Protein AF-A0A7U3V1Q3-F1 (afdb_monomer)

pLDDT: mean 86.94, std 12.96, range [47.88, 97.06]

Structure (mmCIF, N/CA/C/O backbone):
data_AF-A0A7U3V1Q3-F1
#
_entry.id   AF-A0A7U3V1Q3-F1
#
loop_
_atom_site.group_PDB
_atom_site.id
_atom_site.type_symbol
_atom_site.label_atom_id
_atom_site.label_alt_id
_atom_site.label_comp_id
_atom_site.label_asym_id
_atom_site.label_entity_id
_atom_site.label_seq_id
_atom_site.pdbx_PDB_ins_code
_atom_site.Cartn_x
_atom_site.Cartn_y
_atom_site.Cartn_z
_atom_site.occupancy
_atom_site.B_iso_or_equiv
_atom_site.auth_seq_id
_atom_site.auth_comp_id
_atom_site.auth_asym_id
_atom_site.auth_atom_id
_atom_site.pdbx_PDB_model_num
ATOM 1 N N . MET A 1 1 ? 9.186 -25.322 -2.502 1.00 47.88 1 MET A N 1
ATOM 2 C CA . MET A 1 1 ? 8.029 -25.017 -3.36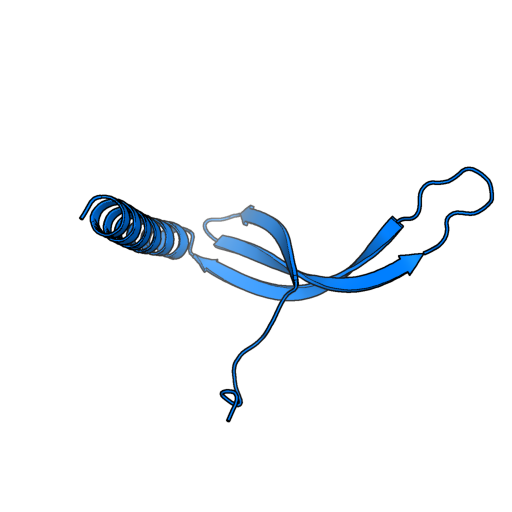8 1.00 47.88 1 MET A CA 1
ATOM 3 C C . MET A 1 1 ? 7.618 -23.592 -3.027 1.00 47.88 1 MET A C 1
ATOM 5 O O . MET A 1 1 ? 7.312 -23.358 -1.866 1.00 47.88 1 MET A O 1
ATOM 9 N N . LYS A 1 2 ? 7.761 -22.622 -3.942 1.00 52.50 2 LYS A N 1
ATOM 10 C CA . LYS A 1 2 ? 7.228 -21.268 -3.701 1.00 52.50 2 LYS A CA 1
ATOM 11 C C . LYS A 1 2 ? 5.696 -21.371 -3.717 1.00 52.50 2 LYS A C 1
ATOM 13 O O . LYS A 1 2 ? 5.201 -22.113 -4.567 1.00 52.50 2 LYS A O 1
ATOM 18 N N . PRO A 1 3 ? 4.954 -20.720 -2.810 1.00 55.84 3 PRO A N 1
ATOM 19 C CA . PRO A 1 3 ? 3.498 -20.754 -2.854 1.00 55.84 3 PRO A CA 1
ATOM 20 C C . PRO A 1 3 ? 3.023 -20.209 -4.202 1.00 55.84 3 PRO A C 1
ATOM 22 O O . PRO A 1 3 ? 3.437 -19.127 -4.611 1.00 55.84 3 PRO A O 1
ATOM 25 N N . GLU A 1 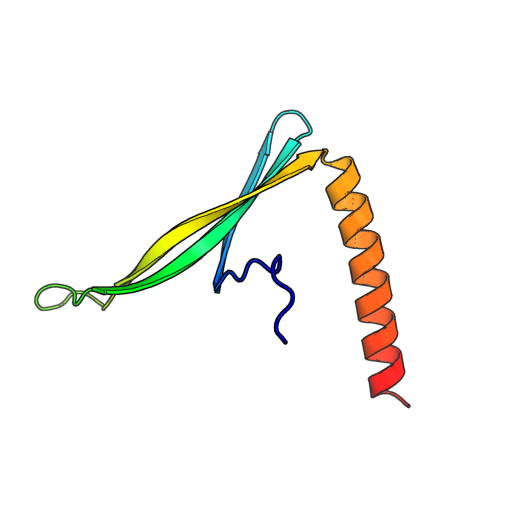4 ? 2.166 -20.953 -4.899 1.00 64.19 4 GLU A N 1
ATOM 26 C CA . GLU A 1 4 ? 1.727 -20.639 -6.272 1.00 64.19 4 GLU A CA 1
ATOM 27 C C . GLU A 1 4 ? 0.942 -19.313 -6.390 1.00 64.19 4 GLU A C 1
ATOM 29 O O . GLU A 1 4 ? 0.633 -18.873 -7.493 1.00 64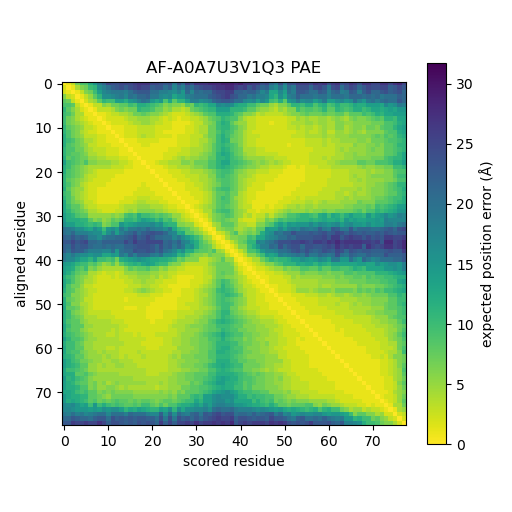.19 4 GLU A O 1
ATOM 34 N N . HIS A 1 5 ? 0.665 -18.638 -5.268 1.00 69.38 5 HIS A N 1
ATOM 35 C CA . HIS A 1 5 ? -0.127 -17.406 -5.191 1.00 69.38 5 HIS A CA 1
ATOM 36 C C . HIS A 1 5 ? 0.591 -16.224 -4.520 1.00 69.38 5 HIS A C 1
ATOM 38 O O . HIS A 1 5 ? -0.056 -15.236 -4.173 1.00 69.38 5 HIS A O 1
ATOM 44 N N . GLU A 1 6 ? 1.907 -16.289 -4.311 1.00 76.62 6 GLU A N 1
ATOM 45 C CA . GLU A 1 6 ? 2.648 -15.131 -3.803 1.00 76.62 6 GLU A CA 1
ATOM 46 C C . GLU A 1 6 ? 3.002 -14.160 -4.931 1.00 76.62 6 GLU A C 1
ATOM 48 O O . GLU A 1 6 ? 3.729 -14.492 -5.870 1.00 76.62 6 GLU A O 1
ATOM 53 N N . ILE A 1 7 ? 2.492 -12.932 -4.823 1.00 81.75 7 ILE A N 1
ATOM 54 C CA . ILE A 1 7 ? 2.809 -11.847 -5.748 1.00 81.75 7 ILE A CA 1
ATOM 55 C C . ILE A 1 7 ? 3.955 -11.024 -5.162 1.00 81.75 7 ILE A C 1
ATOM 57 O O . ILE A 1 7 ? 3.820 -10.431 -4.094 1.00 81.75 7 ILE A O 1
ATOM 61 N N . TYR A 1 8 ? 5.065 -10.961 -5.895 1.00 85.62 8 TYR A N 1
ATOM 62 C CA . TYR A 1 8 ? 6.247 -10.193 -5.518 1.00 85.62 8 TYR A CA 1
ATOM 63 C C . TYR A 1 8 ? 6.288 -8.854 -6.260 1.00 85.62 8 TYR A C 1
ATOM 65 O O . TYR A 1 8 ? 6.077 -8.784 -7.476 1.00 85.62 8 TYR A O 1
ATOM 73 N N . VAL A 1 9 ? 6.576 -7.794 -5.510 1.00 92.69 9 VAL A N 1
ATOM 74 C CA . VAL A 1 9 ? 6.721 -6.418 -5.998 1.00 92.69 9 VAL A CA 1
ATOM 75 C C . VAL A 1 9 ? 8.016 -5.824 -5.450 1.00 92.69 9 VAL A C 1
ATOM 77 O O . VAL A 1 9 ? 8.441 -6.200 -4.360 1.00 92.69 9 VAL A O 1
ATOM 80 N N . ASP A 1 10 ? 8.620 -4.891 -6.184 1.00 93.38 10 ASP A N 1
ATOM 81 C CA . ASP A 1 10 ? 9.918 -4.307 -5.811 1.00 93.38 10 ASP A CA 1
ATOM 82 C C . ASP A 1 10 ? 9.770 -3.129 -4.840 1.00 93.38 10 ASP A C 1
ATOM 84 O O . ASP A 1 10 ? 10.688 -2.802 -4.092 1.00 93.38 10 ASP A O 1
ATOM 88 N N . GLY A 1 11 ? 8.597 -2.491 -4.817 1.00 93.00 11 GLY A N 1
ATOM 89 C CA . GLY A 1 11 ? 8.313 -1.418 -3.875 1.00 93.00 11 GLY A CA 1
ATOM 90 C C . GLY A 1 11 ? 6.938 -0.790 -4.052 1.00 93.00 11 GLY A C 1
ATOM 91 O O . GLY A 1 11 ? 6.170 -1.143 -4.950 1.00 93.00 11 GLY A O 1
ATOM 92 N N . ALA A 1 12 ? 6.628 0.169 -3.179 1.00 94.25 12 ALA A N 1
ATOM 93 C CA . ALA A 1 12 ? 5.445 1.015 -3.294 1.00 94.25 12 ALA A CA 1
ATOM 94 C C . ALA A 1 12 ? 5.761 2.244 -4.158 1.00 94.25 12 ALA A C 1
ATOM 96 O O . ALA A 1 12 ? 6.753 2.937 -3.943 1.00 94.25 12 ALA A O 1
ATOM 97 N N . MET A 1 13 ? 4.909 2.512 -5.142 1.00 94.81 13 MET A N 1
ATOM 98 C CA . MET A 1 13 ? 5.014 3.661 -6.035 1.00 94.81 13 MET A CA 1
ATOM 99 C C . MET A 1 13 ? 4.202 4.850 -5.534 1.00 94.81 13 MET A C 1
ATOM 101 O O . MET A 1 13 ? 4.648 5.989 -5.637 1.00 94.81 13 MET A O 1
ATOM 105 N N . SER A 1 14 ? 2.991 4.607 -5.027 1.00 95.75 14 SER A N 1
ATOM 106 C CA . SER A 1 14 ? 2.134 5.678 -4.522 1.00 95.75 14 SER A CA 1
ATOM 107 C C . SER A 1 14 ? 1.152 5.180 -3.469 1.00 95.75 14 SER A C 1
ATOM 109 O O . SER A 1 14 ? 0.768 4.010 -3.455 1.00 95.75 14 SER A O 1
ATOM 111 N N . ILE A 1 15 ? 0.732 6.095 -2.597 1.00 94.44 15 ILE A N 1
ATOM 112 C CA . ILE A 1 15 ? -0.373 5.896 -1.662 1.00 94.44 15 ILE A CA 1
ATOM 113 C C . ILE A 1 15 ? -1.332 7.066 -1.856 1.00 94.44 15 ILE A C 1
ATOM 115 O O . ILE A 1 15 ? -0.918 8.224 -1.861 1.00 94.44 15 ILE A O 1
ATOM 119 N N . SER A 1 16 ? -2.617 6.773 -2.027 1.00 95.81 16 SER A N 1
ATOM 120 C CA . SER A 1 16 ? -3.656 7.794 -2.152 1.00 95.81 16 SER A CA 1
ATOM 121 C C . SER A 1 16 ? -4.885 7.444 -1.328 1.00 95.81 16 SER A C 1
ATOM 123 O O . SER A 1 16 ? -5.198 6.275 -1.103 1.00 95.81 16 SER A O 1
ATOM 125 N N . LEU A 1 17 ? -5.591 8.479 -0.877 1.00 95.69 17 LEU A N 1
ATOM 126 C CA . LEU A 1 17 ? -6.782 8.359 -0.050 1.00 95.69 17 LEU A CA 1
ATOM 127 C C . LEU A 1 17 ? -7.860 9.284 -0.600 1.00 95.69 17 LEU A C 1
ATOM 129 O O . LEU A 1 17 ? -7.659 10.492 -0.711 1.00 95.69 17 LEU A O 1
ATOM 133 N N . ARG A 1 18 ? -9.007 8.719 -0.977 1.00 95.81 18 ARG A N 1
ATOM 134 C CA . ARG A 1 18 ? -10.137 9.495 -1.495 1.00 95.81 18 ARG A CA 1
ATOM 135 C C . ARG A 1 18 ? -11.444 8.839 -1.095 1.00 95.81 18 ARG A C 1
ATOM 137 O O . ARG A 1 18 ? -11.611 7.639 -1.284 1.00 95.81 18 ARG A O 1
ATOM 144 N N . SER A 1 19 ? -12.372 9.637 -0.569 1.00 95.94 19 SER A N 1
ATOM 145 C CA . SER A 1 19 ? -13.726 9.186 -0.212 1.00 95.94 19 SER A CA 1
ATOM 146 C C . SER A 1 19 ? -13.736 7.952 0.704 1.00 95.94 19 SER A C 1
ATOM 148 O O . SER A 1 19 ? -14.502 7.022 0.482 1.00 95.94 19 SER A O 1
ATOM 150 N N . GLY A 1 20 ? -12.853 7.915 1.709 1.00 95.31 20 GLY A N 1
ATOM 151 C CA . GLY A 1 20 ? -12.779 6.795 2.657 1.00 95.31 20 GLY A CA 1
ATOM 152 C C . GLY A 1 20 ? -12.177 5.504 2.089 1.00 95.31 20 GLY A C 1
ATOM 153 O O . GLY A 1 20 ? -12.236 4.468 2.750 1.00 95.31 20 GLY A O 1
ATOM 154 N N . VAL A 1 21 ? -11.563 5.558 0.903 1.00 96.69 21 VAL A N 1
ATOM 155 C CA . VAL A 1 21 ? -10.860 4.435 0.273 1.00 96.69 21 VAL A CA 1
ATOM 156 C C . VAL A 1 21 ? -9.378 4.769 0.130 1.00 96.69 21 VAL A C 1
ATOM 158 O O . VAL A 1 21 ? -9.021 5.805 -0.437 1.00 96.69 21 VAL A O 1
ATOM 161 N N . ALA A 1 22 ? -8.526 3.876 0.627 1.00 96.19 22 ALA A N 1
ATOM 162 C CA . ALA A 1 22 ? -7.085 3.902 0.440 1.00 96.19 22 ALA A CA 1
ATOM 163 C C . ALA A 1 22 ? -6.693 3.046 -0.773 1.00 96.19 22 ALA A C 1
ATOM 165 O O . ALA A 1 22 ? -7.236 1.960 -0.997 1.00 96.19 22 ALA A O 1
ATOM 166 N N . LYS A 1 23 ? -5.737 3.541 -1.557 1.00 96.88 23 LYS A N 1
ATOM 167 C CA . LYS A 1 23 ? -5.127 2.828 -2.680 1.00 96.88 23 LYS A CA 1
ATOM 168 C C . LYS A 1 23 ? -3.618 2.876 -2.532 1.00 96.88 23 LYS A C 1
ATOM 170 O O . LYS A 1 23 ? -3.064 3.958 -2.350 1.00 96.88 23 LYS A O 1
ATOM 175 N N . ILE A 1 24 ? -2.982 1.720 -2.644 1.00 95.62 24 ILE A N 1
ATOM 176 C CA . ILE A 1 24 ? -1.529 1.573 -2.631 1.00 95.62 24 ILE A CA 1
ATOM 177 C C . ILE A 1 24 ? -1.133 0.956 -3.965 1.00 95.62 24 ILE A C 1
ATOM 179 O O . ILE A 1 24 ? -1.575 -0.146 -4.292 1.00 95.62 24 ILE A O 1
ATOM 183 N N . ASP A 1 25 ? -0.334 1.682 -4.736 1.00 97.06 25 ASP A N 1
ATOM 184 C CA . ASP A 1 25 ? 0.236 1.191 -5.984 1.00 97.06 25 ASP A CA 1
ATOM 185 C C . ASP A 1 25 ? 1.621 0.634 -5.714 1.00 97.06 25 ASP A C 1
ATOM 187 O O . ASP A 1 25 ? 2.460 1.326 -5.141 1.00 97.06 25 ASP A O 1
ATOM 191 N N . PHE A 1 26 ? 1.871 -0.583 -6.174 1.00 96.69 26 PHE A N 1
ATOM 192 C CA . PHE A 1 26 ? 3.178 -1.218 -6.143 1.00 96.69 26 PHE A CA 1
ATOM 193 C C . PHE A 1 26 ? 3.758 -1.298 -7.547 1.00 96.69 26 PHE A C 1
ATOM 195 O O . PHE A 1 26 ? 3.020 -1.380 -8.536 1.00 96.69 26 PHE A O 1
ATOM 202 N N . TYR A 1 27 ? 5.082 -1.274 -7.634 1.00 95.44 27 TYR A N 1
ATOM 203 C CA . TYR A 1 27 ? 5.787 -1.346 -8.902 1.00 95.44 27 TYR A CA 1
ATOM 204 C C . TYR A 1 27 ? 6.691 -2.570 -9.009 1.00 95.44 27 TYR A C 1
ATOM 206 O O . TYR A 1 27 ? 7.079 -3.184 -8.014 1.00 95.44 27 TYR A O 1
ATOM 214 N N . GLN A 1 28 ? 7.017 -2.898 -10.255 1.00 95.00 28 GLN A N 1
ATOM 215 C CA . GLN A 1 28 ? 8.171 -3.705 -10.626 1.00 95.00 28 GLN A CA 1
ATOM 216 C C . GLN A 1 28 ? 9.152 -2.837 -11.421 1.00 95.00 28 GLN A C 1
ATOM 218 O O . GLN A 1 28 ? 8.733 -2.030 -12.263 1.00 95.00 28 GLN A O 1
ATOM 223 N N . ALA A 1 29 ? 10.440 -2.967 -11.125 1.00 92.44 29 ALA A N 1
ATOM 224 C CA . ALA A 1 29 ? 11.516 -2.343 -11.873 1.00 92.44 29 ALA A CA 1
ATOM 225 C C . ALA A 1 29 ? 11.715 -3.109 -13.187 1.00 92.44 29 ALA A C 1
ATOM 227 O O . ALA A 1 29 ? 11.825 -4.333 -13.206 1.00 92.44 29 ALA A O 1
ATOM 228 N N . LEU A 1 30 ? 11.737 -2.387 -14.307 1.00 89.00 30 LEU A N 1
ATOM 229 C CA . LEU A 1 30 ? 11.944 -2.978 -15.635 1.00 89.00 30 LEU A CA 1
ATOM 230 C C . LEU A 1 30 ? 13.387 -2.826 -16.136 1.00 89.00 30 LEU A C 1
ATOM 232 O O . LEU A 1 30 ? 13.713 -3.330 -17.207 1.00 89.00 30 LEU A O 1
ATOM 236 N N . GLY A 1 31 ? 14.236 -2.137 -15.372 1.00 85.56 31 GLY A N 1
ATOM 237 C CA . GLY A 1 31 ? 15.626 -1.849 -15.715 1.00 85.56 31 GLY A CA 1
ATOM 238 C C . GLY A 1 31 ? 15.934 -0.353 -15.709 1.00 85.56 31 GLY A C 1
ATOM 239 O O . GLY A 1 31 ? 15.105 0.472 -15.320 1.00 85.56 31 GLY A O 1
ATOM 240 N N . MET A 1 32 ? 17.145 -0.015 -16.146 1.00 84.56 32 MET A N 1
ATOM 241 C CA . MET A 1 32 ? 17.635 1.360 -16.258 1.00 84.56 32 MET A CA 1
ATOM 242 C C . MET A 1 32 ? 17.564 1.823 -17.715 1.00 84.56 32 MET A C 1
ATOM 244 O O . MET A 1 32 ? 17.874 1.051 -18.620 1.00 84.56 32 MET A O 1
ATOM 248 N N . ILE A 1 33 ? 17.177 3.079 -17.942 1.00 80.94 33 ILE A N 1
ATOM 249 C CA . ILE A 1 33 ? 17.413 3.764 -19.220 1.00 80.94 33 ILE A CA 1
ATOM 250 C C . ILE A 1 33 ? 18.635 4.651 -19.034 1.00 80.94 33 ILE A C 1
ATOM 252 O O . ILE A 1 33 ? 18.657 5.491 -18.127 1.00 80.94 33 ILE A O 1
ATOM 256 N N . ASP A 1 34 ? 19.618 4.484 -19.913 1.00 75.00 34 ASP A N 1
ATOM 257 C CA . ASP A 1 34 ? 20.703 5.444 -20.051 1.00 75.00 34 ASP A CA 1
ATOM 258 C C . ASP A 1 34 ? 20.131 6.772 -20.548 1.00 75.00 34 ASP A C 1
ATOM 260 O O . ASP A 1 34 ? 19.512 6.855 -21.612 1.00 75.00 34 ASP A O 1
ATOM 264 N N . GLY A 1 35 ? 20.302 7.821 -19.746 1.00 66.62 35 GLY A N 1
ATOM 265 C CA . GLY A 1 35 ? 20.031 9.173 -20.203 1.00 66.62 35 GLY A CA 1
ATOM 266 C C . GLY A 1 35 ? 20.962 9.513 -21.367 1.00 66.62 35 GLY A C 1
ATOM 267 O O . GLY A 1 35 ? 22.135 9.142 -21.354 1.00 66.62 35 GLY A O 1
ATOM 268 N N . ASN A 1 36 ? 20.462 10.225 -22.380 1.00 68.06 36 ASN A N 1
ATOM 269 C CA . ASN A 1 36 ? 21.345 10.797 -23.402 1.00 68.06 36 ASN A CA 1
ATOM 270 C C . ASN A 1 36 ? 22.398 11.699 -22.732 1.00 68.06 36 ASN A C 1
ATOM 272 O O . ASN A 1 36 ? 22.122 12.269 -21.675 1.00 68.06 36 ASN A O 1
ATOM 276 N N . GLU A 1 37 ? 23.576 11.813 -23.358 1.00 59.25 37 GLU A N 1
ATOM 277 C CA . GLU A 1 37 ? 24.768 12.541 -22.886 1.00 59.25 37 GLU A CA 1
ATOM 278 C C . GLU A 1 37 ? 24.458 13.665 -21.874 1.00 59.25 37 GLU A C 1
ATOM 280 O O . GLU A 1 37 ? 23.911 14.712 -22.220 1.00 59.25 37 GLU A O 1
ATOM 285 N N . GLY A 1 38 ? 24.799 13.425 -20.602 1.00 65.06 38 GLY A N 1
ATOM 286 C CA . GLY A 1 38 ? 24.638 14.388 -19.507 1.00 65.06 38 GLY A CA 1
ATOM 287 C C . GLY A 1 38 ? 23.376 14.234 -18.648 1.00 65.06 38 GLY A C 1
ATOM 288 O O . GLY A 1 38 ? 23.218 14.991 -17.692 1.00 65.06 38 GLY A O 1
ATOM 289 N N . GLN A 1 39 ? 22.493 13.273 -18.932 1.00 67.25 39 GLN A N 1
ATOM 290 C CA . GLN A 1 39 ? 21.362 12.940 -18.057 1.00 67.25 39 GLN A CA 1
ATOM 291 C C . GLN A 1 39 ? 21.662 11.724 -17.173 1.00 67.25 39 GLN A C 1
ATOM 293 O O . GLN A 1 39 ? 22.228 10.733 -17.627 1.00 67.25 39 GLN A O 1
ATOM 298 N N . GLU A 1 40 ? 21.254 11.797 -15.903 1.00 73.12 40 GLU A N 1
ATOM 299 C CA . GLU A 1 40 ? 21.350 10.675 -14.965 1.00 73.12 40 GLU A CA 1
ATOM 300 C C . GLU A 1 40 ? 20.563 9.461 -15.474 1.00 73.12 40 GLU A C 1
ATOM 302 O O . GLU A 1 40 ? 19.467 9.602 -16.030 1.00 73.12 40 GLU A O 1
ATOM 307 N N . GLN A 1 41 ? 21.110 8.264 -15.242 1.00 77.88 41 GLN A N 1
ATOM 308 C CA . GLN A 1 41 ? 20.388 7.013 -15.459 1.00 77.88 41 GLN A CA 1
ATOM 309 C C . GLN A 1 41 ? 19.089 7.025 -14.651 1.00 77.88 41 GLN A C 1
ATOM 311 O O . GLN A 1 41 ? 19.089 7.321 -13.454 1.00 77.88 41 GLN A O 1
ATOM 316 N N . LYS A 1 42 ? 17.972 6.693 -15.303 1.00 82.31 42 LYS A N 1
ATOM 317 C CA . LYS A 1 42 ? 16.661 6.625 -14.651 1.00 82.31 42 LYS A CA 1
ATOM 318 C C . LYS A 1 42 ? 16.144 5.199 -14.642 1.00 82.31 42 LYS A C 1
ATOM 320 O O . LYS A 1 42 ? 16.068 4.545 -15.681 1.00 82.31 42 LYS A O 1
ATOM 325 N N . GLU A 1 43 ? 15.731 4.748 -13.464 1.00 87.19 43 GLU A N 1
ATOM 326 C CA . GLU A 1 43 ? 15.041 3.473 -13.298 1.00 87.19 43 GLU A CA 1
ATOM 327 C C . GLU A 1 43 ? 13.625 3.551 -13.880 1.00 87.19 43 GLU A C 1
ATOM 329 O O . GLU A 1 43 ? 12.831 4.426 -13.517 1.00 87.19 43 GLU A O 1
ATOM 334 N N . ILE A 1 44 ? 13.282 2.611 -14.763 1.00 90.38 44 ILE A N 1
ATOM 335 C CA . ILE A 1 44 ? 11.910 2.442 -15.240 1.00 90.38 44 ILE A CA 1
ATOM 336 C C . ILE A 1 44 ? 11.137 1.626 -14.218 1.00 90.38 44 ILE A C 1
ATOM 338 O O . ILE A 1 44 ? 11.458 0.468 -13.944 1.00 90.38 44 ILE A O 1
ATOM 342 N N . ARG A 1 45 ? 10.037 2.198 -13.735 1.00 92.94 45 ARG A N 1
ATOM 343 C CA . ARG A 1 45 ? 9.098 1.526 -12.839 1.00 92.94 45 ARG A CA 1
ATOM 344 C C . ARG A 1 45 ? 7.755 1.361 -13.531 1.00 92.94 45 ARG A C 1
ATOM 346 O O . ARG A 1 45 ? 7.221 2.316 -14.092 1.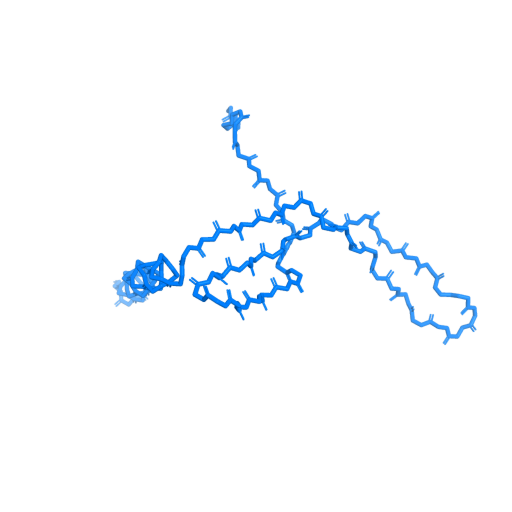00 92.94 45 ARG A O 1
ATOM 353 N N . LYS A 1 46 ? 7.190 0.158 -13.469 1.00 92.75 46 LYS A N 1
ATOM 354 C CA . LYS A 1 46 ? 5.843 -0.142 -13.965 1.00 92.75 46 LYS A CA 1
ATOM 355 C C . LYS A 1 46 ? 4.950 -0.533 -12.800 1.00 92.75 46 LYS A C 1
ATOM 357 O O . LYS A 1 46 ? 5.313 -1.423 -12.038 1.00 92.75 46 LYS A O 1
ATOM 362 N N . VAL A 1 47 ? 3.763 0.072 -12.702 1.00 94.44 47 VAL A N 1
ATOM 363 C CA . VAL A 1 47 ? 2.734 -0.383 -11.753 1.00 94.44 47 VAL A CA 1
ATOM 364 C C . VAL A 1 47 ? 2.383 -1.829 -12.072 1.00 94.44 47 VAL A C 1
ATOM 366 O O . VAL A 1 47 ? 1.907 -2.132 -13.167 1.00 94.44 47 VAL A O 1
ATOM 369 N N . SER A 1 48 ? 2.646 -2.711 -11.117 1.00 94.38 48 SER A N 1
ATOM 370 C CA . SER A 1 48 ? 2.432 -4.149 -11.246 1.00 94.38 48 SER A CA 1
ATOM 371 C C . SER A 1 48 ? 1.200 -4.597 -10.472 1.00 94.38 48 SER A C 1
ATOM 373 O O . SER A 1 48 ? 0.488 -5.483 -10.933 1.00 94.38 48 SER A O 1
ATOM 375 N N . GLN A 1 49 ? 0.927 -3.971 -9.325 1.00 95.38 49 GLN A N 1
ATOM 376 C CA . GLN A 1 49 ? -0.182 -4.316 -8.440 1.00 95.38 49 GLN A CA 1
ATOM 377 C C . GLN A 1 49 ? -0.789 -3.072 -7.806 1.00 95.38 49 GLN A C 1
ATOM 379 O O . GLN A 1 49 ? -0.104 -2.082 -7.551 1.00 95.38 49 GLN A O 1
ATOM 384 N N . ARG A 1 50 ? -2.084 -3.148 -7.503 1.00 95.31 50 ARG A N 1
ATOM 385 C CA . ARG A 1 50 ? -2.800 -2.127 -6.742 1.00 95.31 50 ARG A CA 1
ATOM 386 C C . ARG A 1 50 ? -3.592 -2.797 -5.636 1.00 95.31 5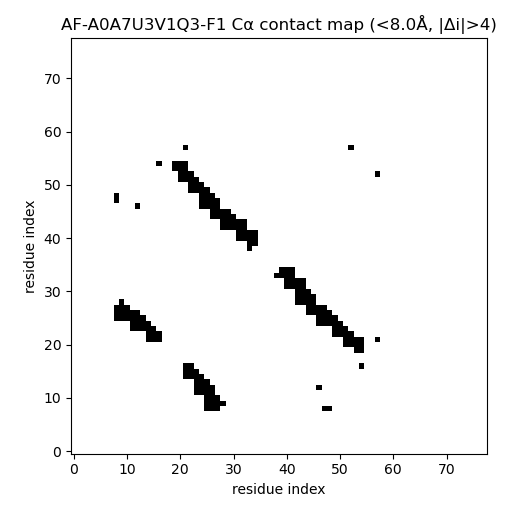0 ARG A C 1
ATOM 388 O O . ARG A 1 50 ? -4.477 -3.601 -5.911 1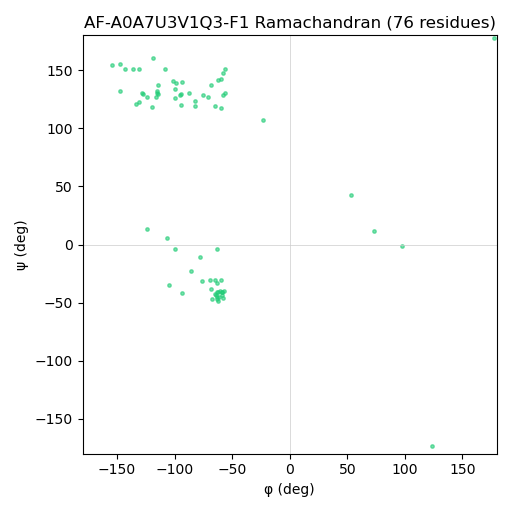.00 95.31 50 ARG A O 1
ATOM 395 N N . PHE A 1 51 ? -3.324 -2.397 -4.402 1.00 93.94 51 PHE A N 1
ATOM 396 C CA . PHE A 1 51 ? -4.148 -2.770 -3.265 1.00 93.94 51 PHE A CA 1
ATOM 397 C C . PHE A 1 51 ? -5.169 -1.667 -2.993 1.00 93.94 51 PHE A C 1
ATOM 399 O O . PHE A 1 51 ? -4.811 -0.491 -2.905 1.00 93.94 51 PHE A O 1
ATOM 406 N N . VAL A 1 52 ? -6.445 -2.033 -2.886 1.00 96.12 52 VAL A N 1
ATOM 407 C CA . VAL A 1 52 ? -7.545 -1.100 -2.609 1.00 96.12 52 VAL A CA 1
ATOM 408 C C . VAL A 1 52 ? -8.277 -1.583 -1.374 1.00 96.12 52 VAL A C 1
ATOM 410 O O . VAL A 1 52 ? -8.717 -2.728 -1.330 1.00 96.12 52 VAL A O 1
ATOM 413 N N . MET A 1 53 ? -8.434 -0.709 -0.386 1.00 95.75 53 MET A N 1
ATOM 414 C CA . MET A 1 53 ? -9.136 -1.046 0.848 1.00 95.75 53 MET A CA 1
ATOM 415 C C . MET A 1 53 ? -9.878 0.161 1.425 1.00 95.75 53 MET A C 1
ATOM 417 O O . MET A 1 53 ? -9.484 1.305 1.175 1.00 95.75 53 MET A O 1
ATOM 421 N N . PRO A 1 54 ? -10.937 -0.052 2.224 1.00 97.00 54 PRO A N 1
ATOM 422 C CA . PRO A 1 54 ? -11.475 0.996 3.079 1.00 97.00 54 PRO A CA 1
ATOM 423 C C . PRO A 1 54 ? -10.393 1.519 4.025 1.00 97.00 54 PRO A C 1
ATOM 425 O O . PRO A 1 54 ? -9.544 0.761 4.491 1.00 97.00 54 PRO A O 1
ATOM 428 N N . VAL A 1 55 ? -10.452 2.803 4.367 1.00 94.19 55 VAL A N 1
ATOM 429 C CA . VAL A 1 55 ? -9.482 3.422 5.288 1.00 94.19 55 VAL A CA 1
ATOM 430 C C . VAL A 1 55 ? -9.489 2.755 6.666 1.00 94.19 55 VAL A C 1
ATOM 432 O O . VAL A 1 55 ? -8.438 2.645 7.286 1.00 94.19 55 VAL A O 1
ATOM 435 N N . ALA A 1 56 ? -10.632 2.230 7.113 1.00 94.56 56 ALA A N 1
ATOM 436 C CA . ALA A 1 56 ? -10.711 1.426 8.334 1.00 94.56 56 ALA A CA 1
ATOM 437 C C . ALA A 1 56 ? -9.771 0.203 8.295 1.00 94.56 56 ALA A C 1
ATOM 439 O O . ALA A 1 56 ? -9.069 -0.058 9.266 1.00 94.56 56 ALA A O 1
ATOM 440 N N . GLY A 1 57 ? -9.665 -0.473 7.145 1.00 93.00 57 GLY A N 1
ATOM 441 C CA . GLY A 1 57 ? -8.736 -1.592 6.969 1.00 93.00 57 GLY A CA 1
ATOM 442 C C . GLY A 1 57 ? -7.265 -1.171 7.062 1.00 93.00 57 GLY A C 1
ATOM 443 O O . GLY A 1 57 ? -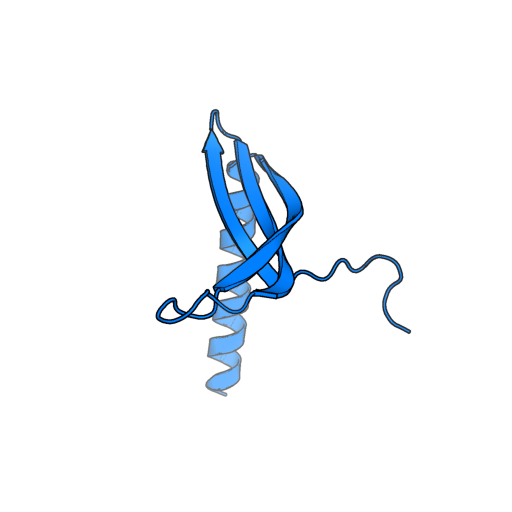6.437 -1.929 7.557 1.00 93.00 57 GLY A O 1
ATOM 444 N N . LEU A 1 58 ? -6.934 0.065 6.665 1.00 90.00 58 LEU A N 1
ATOM 445 C CA . LEU A 1 58 ? -5.582 0.607 6.828 1.00 90.00 58 LEU A CA 1
ATOM 446 C C . LEU A 1 58 ? -5.237 0.835 8.308 1.00 90.00 58 LEU A C 1
ATOM 448 O O . LEU A 1 58 ? -4.111 0.565 8.721 1.00 90.00 58 LEU A O 1
ATOM 452 N N . PHE A 1 59 ? -6.203 1.290 9.114 1.00 91.56 59 PHE A N 1
ATOM 453 C CA . PHE A 1 59 ? -6.028 1.422 10.564 1.00 91.56 59 PHE A CA 1
ATOM 454 C C . PHE A 1 59 ? -5.799 0.068 11.239 1.00 91.56 59 PHE A C 1
ATOM 456 O O . PHE A 1 59 ? -4.901 -0.059 12.072 1.00 91.56 59 PHE A O 1
ATOM 463 N N . GLU A 1 60 ? -6.569 -0.952 10.859 1.00 94.88 60 GLU A N 1
ATOM 464 C CA . GLU A 1 60 ? -6.378 -2.315 11.362 1.00 94.88 60 GLU A CA 1
ATOM 465 C C . GLU A 1 60 ? -4.993 -2.861 10.994 1.00 94.88 60 GLU A C 1
ATOM 467 O O . GLU A 1 60 ? -4.286 -3.386 11.858 1.00 94.88 60 GLU A O 1
ATOM 472 N N . LEU A 1 61 ? -4.568 -2.667 9.739 1.00 92.12 61 LEU A N 1
ATOM 473 C CA . LEU A 1 61 ? -3.241 -3.067 9.276 1.00 92.12 61 LEU A CA 1
ATOM 474 C C . LEU A 1 61 ? -2.130 -2.382 10.083 1.00 92.12 61 LEU A C 1
ATOM 476 O O . LEU A 1 61 ? -1.189 -3.052 10.501 1.00 92.12 61 LEU A O 1
ATOM 480 N N . ASN A 1 62 ? -2.256 -1.080 10.361 1.00 93.75 62 ASN A N 1
ATOM 481 C CA . ASN A 1 62 ? -1.302 -0.364 11.209 1.00 93.75 62 ASN A CA 1
ATOM 482 C C . ASN A 1 62 ? -1.201 -0.988 12.610 1.00 93.75 62 ASN A C 1
ATOM 484 O O . ASN A 1 62 ? -0.102 -1.254 13.086 1.00 93.75 62 ASN A O 1
ATOM 488 N N . GLY A 1 63 ? -2.334 -1.302 13.244 1.00 96.38 63 GLY A N 1
ATOM 489 C CA . GLY A 1 63 ? -2.340 -1.939 14.564 1.00 96.38 63 GLY A CA 1
ATOM 490 C C . GLY A 1 63 ? -1.703 -3.336 14.575 1.00 96.38 63 GLY A C 1
ATOM 491 O O . GLY A 1 63 ? -1.082 -3.728 15.564 1.00 96.38 63 GLY A O 1
ATOM 492 N N . ILE A 1 64 ? -1.821 -4.098 13.483 1.00 96.19 64 ILE A N 1
ATOM 493 C CA . ILE A 1 64 ? -1.111 -5.377 13.322 1.00 96.19 64 ILE A CA 1
ATOM 494 C C . ILE A 1 64 ? 0.399 -5.133 13.208 1.00 96.19 64 ILE A C 1
ATOM 496 O O . ILE A 1 64 ? 1.176 -5.785 13.906 1.00 96.19 64 ILE A O 1
ATOM 500 N N . LEU A 1 65 ? 0.816 -4.175 12.377 1.00 95.12 65 LEU A N 1
ATOM 501 C CA . LEU A 1 65 ? 2.228 -3.845 12.174 1.00 95.12 65 LEU A CA 1
ATOM 502 C C . LEU A 1 65 ? 2.895 -3.342 13.459 1.00 95.12 65 LEU A C 1
ATOM 504 O O . LEU A 1 65 ? 4.003 -3.767 13.771 1.00 95.12 65 LEU A O 1
ATOM 508 N N . GLU A 1 66 ? 2.217 -2.512 14.250 1.00 96.94 66 GLU A N 1
ATOM 509 C CA . GLU A 1 66 ? 2.715 -2.055 15.553 1.00 96.94 66 GLU A CA 1
ATOM 510 C C . GLU A 1 66 ? 2.978 -3.219 16.516 1.00 96.94 66 GLU A C 1
ATOM 512 O O . GLU A 1 66 ? 4.005 -3.243 17.199 1.00 96.94 66 GLU A O 1
ATOM 517 N N . LYS A 1 67 ? 2.088 -4.220 16.545 1.00 95.94 67 LYS A N 1
ATOM 518 C CA . LYS A 1 67 ? 2.279 -5.428 17.364 1.00 95.94 67 LYS A CA 1
ATOM 519 C C . LYS A 1 67 ? 3.485 -6.240 16.902 1.00 95.94 67 LYS A C 1
ATOM 521 O O . LYS A 1 67 ? 4.255 -6.695 17.742 1.00 95.94 67 LYS A O 1
ATOM 526 N N . VAL A 1 68 ? 3.665 -6.395 15.589 1.00 95.75 68 VAL A N 1
ATOM 527 C CA . VAL A 1 68 ? 4.829 -7.087 15.013 1.00 95.75 68 VAL A CA 1
ATOM 528 C C . VAL A 1 68 ? 6.120 -6.341 15.350 1.00 95.75 68 VAL A C 1
ATOM 530 O O . VAL A 1 68 ? 7.068 -6.951 15.832 1.00 95.75 68 VAL A O 1
ATOM 533 N N . LEU A 1 69 ? 6.147 -5.017 15.178 1.00 95.25 69 LEU A N 1
ATOM 534 C CA . LEU A 1 69 ? 7.306 -4.187 15.516 1.00 95.25 69 LEU A CA 1
ATOM 535 C C . LEU A 1 69 ? 7.664 -4.276 16.999 1.00 95.25 69 LEU A C 1
ATOM 537 O O . LEU A 1 69 ? 8.843 -4.319 17.341 1.00 95.25 69 LEU A O 1
ATOM 541 N N . LYS A 1 70 ? 6.661 -4.310 17.879 1.00 95.81 70 LYS A N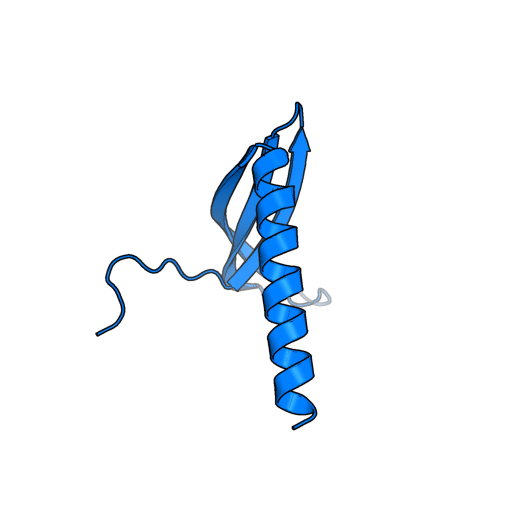 1
ATOM 542 C CA . LYS A 1 70 ? 6.885 -4.524 19.308 1.00 95.81 70 LYS A CA 1
ATOM 543 C C . LYS A 1 70 ? 7.515 -5.893 19.570 1.00 95.81 70 LYS A C 1
ATOM 545 O O . LYS A 1 70 ? 8.527 -5.955 20.253 1.00 95.81 70 LYS A O 1
ATOM 550 N N . ALA A 1 71 ? 6.966 -6.958 18.985 1.00 94.69 71 ALA A N 1
ATOM 551 C CA . ALA A 1 71 ? 7.500 -8.307 19.151 1.00 94.69 71 ALA A CA 1
ATOM 552 C C . ALA A 1 71 ? 8.964 -8.424 18.688 1.00 94.69 71 ALA A C 1
ATOM 554 O O . ALA A 1 71 ? 9.760 -9.045 19.382 1.00 94.69 71 ALA A O 1
ATOM 555 N N . ILE A 1 72 ? 9.325 -7.781 17.569 1.00 94.62 72 ILE A N 1
ATOM 556 C CA . ILE A 1 72 ? 10.710 -7.748 17.065 1.00 94.62 72 ILE A CA 1
ATOM 557 C C . ILE A 1 72 ? 11.646 -7.033 18.052 1.00 94.62 72 ILE A C 1
ATOM 559 O O . ILE A 1 72 ? 12.728 -7.523 18.360 1.00 94.62 72 ILE A O 1
ATOM 563 N N . LYS A 1 73 ? 11.228 -5.882 18.592 1.00 92.62 73 LYS A N 1
ATOM 564 C CA . LYS A 1 73 ? 12.039 -5.138 19.572 1.00 92.62 73 LYS A CA 1
ATOM 565 C C . LYS A 1 73 ? 12.266 -5.927 20.858 1.00 92.62 73 LYS A C 1
ATOM 567 O O . LYS A 1 73 ? 13.371 -5.910 21.396 1.00 92.62 73 LYS A O 1
ATOM 572 N N . ASP A 1 74 ? 11.229 -6.605 21.336 1.00 91.50 74 ASP A N 1
ATOM 573 C CA . ASP A 1 74 ? 11.297 -7.412 22.553 1.00 91.50 74 ASP A CA 1
ATOM 574 C C . ASP A 1 74 ? 12.186 -8.662 22.338 1.00 91.50 74 ASP A C 1
ATOM 576 O O . ASP A 1 74 ? 12.864 -9.105 23.266 1.00 91.50 74 ASP A O 1
ATOM 580 N N . SER A 1 75 ? 12.251 -9.199 21.109 1.00 82.31 75 SER A N 1
ATOM 581 C CA . SER A 1 75 ? 13.156 -10.304 20.760 1.00 82.31 75 SER A CA 1
ATOM 582 C C . SER A 1 75 ? 14.620 -9.894 20.586 1.00 82.31 75 SER A C 1
ATOM 584 O O . SER A 1 75 ? 15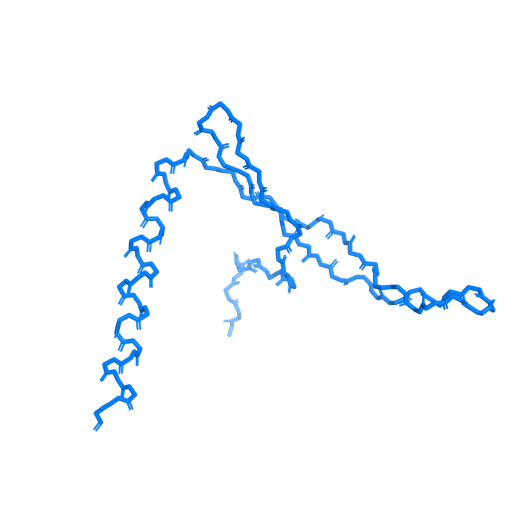.491 -10.688 20.913 1.00 82.31 75 SER A O 1
ATOM 586 N N . ASP A 1 76 ? 14.907 -8.673 20.124 1.00 71.19 76 ASP A N 1
ATOM 587 C CA . ASP A 1 76 ? 16.286 -8.170 19.968 1.00 71.19 76 ASP A CA 1
ATOM 588 C C . ASP A 1 76 ? 16.919 -7.723 21.304 1.00 71.19 76 ASP A C 1
ATOM 590 O O . ASP A 1 76 ? 18.113 -7.430 21.372 1.00 71.19 76 ASP A O 1
ATOM 594 N N . THR A 1 77 ? 16.119 -7.634 22.372 1.00 58.25 77 THR A N 1
ATOM 595 C CA . THR A 1 77 ? 16.552 -7.232 23.724 1.00 58.25 77 THR A CA 1
ATOM 596 C C . THR A 1 77 ? 16.608 -8.389 24.730 1.00 58.25 77 THR A C 1
ATOM 598 O O . THR A 1 77 ? 16.882 -8.146 25.908 1.00 58.25 77 THR A O 1
ATOM 601 N N . SER A 1 78 ? 16.388 -9.627 24.271 1.00 51.91 78 SER A N 1
ATOM 602 C CA . SER A 1 78 ? 16.478 -10.871 25.056 1.00 51.91 78 SER A CA 1
ATOM 603 C C . SER A 1 78 ? 17.703 -11.691 24.661 1.00 51.91 78 SER A C 1
ATOM 605 O O . SER A 1 78 ? 18.311 -12.300 25.569 1.00 51.91 78 SER A O 1
#

Radius of gyration: 17.86 Å; Cα contacts (8 Å, |Δi|>4): 97; chains: 1; bounding box: 38×39×48 Å

Solvent-accessible surface area (backbone atoms only — not comparable to full-atom values): 4790 Å² total; per-residue (Å²): 132,81,70,95,80,73,85,87,67,76,45,79,73,48,76,49,76,58,95,64,33,32,38,39,33,23,20,35,74,79,49,73,46,79,39,65,94,93,44,73,72,43,76,42,72,41,83,72,49,72,51,75,43,49,42,69,57,53,54,53,50,49,57,52,49,53,52,51,54,49,53,52,53,59,59,78,74,109

Mean predicted aligned error: 7.98 Å

Secondary structure (DSSP, 8-state):
---TTPPP-SEEEEEEEETTEEEEEEEEEEEEEPPSTTPPPEEEEEEEEEEEEEHHHHHHHHHHHHHHHHHHHHHHT-

Sequence (78 aa):
MKPEHEIYVDGAMSISLRSGVAKIDFYQALGMIDGNEGQEQKEIRKVSQRFVMPVAGLFELNGILEKVLKAIKDSDTS

Foldseek 3Di:
DPPPPDDDFPAWDDWDDDPQKIKIWTWHWPDWDDDPPPDDIDTDIDGDDMDMDGVVVVVVVVVVVVVVVVVVVVVVVD

Nearest PDB structures (foldseek):
  7wb4-assembly1_c  TM=4.732E-01  e=4.276E+00  Xenopus laevis
  1p35-assembly2_B-2  TM=4.877E-01  e=6.195E+00  Autographa californica nucleopolyhedrovirus
  4h6u-assembly1_A  TM=3.106E-01  e=4.838E+00  Danio rerio
  4h6u-assembly1_B  TM=3.117E-01  e=7.456E+00  Danio rerio